Protein AF-A0A8T6RP46-F1 (afdb_monomer)

pLDDT: mean 91.99, std 9.22, range [43.12, 98.0]

Mean predicted aligned error: 6.87 Å

Sequence (170 aa):
MKENDKTFLKKLIKDSALECMMEFNDARVPIYFIANRLNKEENIVRELFQEMILNKEFSGEYDPDGDFIIYKRPLPKCYSCGVPMDEREKKCNNCGLELRLCMLCKKYIREVPAICPKCKSAAHEDHFRDWLRMDMNKETGKGSCPVCGVPLHPSDIMKEDDLYKSYFSF

Nearest PDB structures (foldseek):
  3txn-assembly1_A  TM=8.618E-01  e=1.645E-03  Drosophila melanogaster
  4d18-assembly2_J  TM=7.659E-01  e=4.468E-03  Homo sapiens
  8h38-assembly1_B  TM=7.274E-01  e=6.665E-03  Homo sapiens
  8amz-assembly1_P  TM=7.841E-01  e=4.918E-02  Spinacia oleracea
  3k69-assembly1_A-2  TM=5.845E-01  e=1.527E-01  Lactiplantibacillus plantarum

Solvent-accessible surface area (backbone atoms only — not comparable to full-atom values): 9823 Å² total; per-residue (Å²): 130,56,70,71,59,48,56,54,48,50,50,53,51,53,52,44,48,54,51,51,25,64,74,68,75,35,56,62,40,53,45,60,60,48,12,60,76,67,74,47,58,48,67,62,51,50,55,50,47,54,51,29,37,76,70,64,77,39,62,48,50,76,41,80,91,77,45,26,40,34,54,46,79,77,58,54,38,38,65,88,79,62,50,71,37,64,91,83,58,58,49,41,90,84,81,62,53,70,54,50,54,14,76,80,81,68,43,72,43,56,55,79,36,27,24,41,78,83,79,61,52,39,21,46,52,66,64,50,41,51,48,24,62,73,53,44,37,82,90,77,66,26,6,45,41,94,86,75,60,51,78,36,42,75,82,60,53,37,46,54,73,58,56,57,52,68,76,67,70,124

Secondary structure (DSSP, 8-state):
--HHHHHHHHHHHHHHHHHHHHHHT-SEEEHHHHHHHHT--HHHHHHHHHHHHHTTSS-EEEETTTTEEEE-PPPPBPTTT--B--TT-SB-TTT-PBPPBPTTT-SBP-SPPEE-TTT--EE-HHHHHHHHHHT-BTTTTBEE-TTT--EE-TTSPEEHHHHHHHHH--

Structure (mmCIF, N/CA/C/O backbone):
data_AF-A0A8T6RP46-F1
#
_entry.id   AF-A0A8T6RP46-F1
#
loop_
_atom_site.group_PDB
_atom_site.id
_atom_site.type_symbol
_atom_site.label_atom_id
_atom_site.label_alt_id
_atom_site.label_comp_id
_atom_site.label_asym_id
_atom_site.label_entity_id
_atom_site.label_seq_id
_atom_site.pdbx_PDB_ins_code
_atom_site.Cartn_x
_atom_site.Cartn_y
_atom_site.Cartn_z
_atom_site.occupancy
_atom_site.B_iso_or_equiv
_atom_site.auth_seq_id
_atom_site.auth_comp_id
_atom_site.auth_asym_id
_atom_site.auth_atom_id
_atom_site.pdbx_PDB_model_num
ATOM 1 N N . MET A 1 1 ? -15.328 15.208 27.682 1.00 74.81 1 MET A N 1
ATOM 2 C CA . MET A 1 1 ? -14.072 15.483 26.945 1.00 74.81 1 MET A CA 1
ATOM 3 C C . MET A 1 1 ? -14.335 16.625 25.972 1.00 74.81 1 MET A C 1
ATOM 5 O O . MET A 1 1 ? -15.419 16.632 25.403 1.00 74.81 1 MET A O 1
ATOM 9 N N . LYS A 1 2 ? -13.437 17.613 25.827 1.00 86.12 2 LYS A N 1
ATOM 10 C CA . LYS A 1 2 ? -13.639 18.692 24.839 1.00 86.12 2 LYS A CA 1
ATOM 11 C C . LYS A 1 2 ? -13.470 18.129 23.421 1.00 86.12 2 LYS A C 1
ATOM 13 O O . LYS A 1 2 ? -12.733 17.165 23.237 1.00 86.12 2 LYS A O 1
ATOM 18 N N . GLU A 1 3 ? -14.109 18.739 22.426 1.00 84.00 3 GLU A N 1
ATOM 19 C CA . GLU A 1 3 ? -14.093 18.247 21.035 1.00 84.00 3 GLU A CA 1
ATOM 20 C C . GLU A 1 3 ? -12.671 18.119 20.453 1.00 84.00 3 GLU A C 1
ATOM 22 O O . GLU A 1 3 ? -12.328 17.131 19.798 1.00 84.00 3 GLU A O 1
ATOM 27 N N . ASN A 1 4 ? -11.797 19.076 20.775 1.00 86.31 4 ASN A N 1
ATOM 28 C CA . ASN A 1 4 ? -10.394 19.047 20.354 1.00 86.31 4 ASN A CA 1
ATOM 29 C C . ASN A 1 4 ? -9.624 17.874 20.985 1.00 86.31 4 ASN A C 1
ATOM 31 O O . ASN A 1 4 ? -8.856 17.201 20.297 1.00 86.31 4 ASN A O 1
ATOM 35 N N . ASP A 1 5 ? -9.874 17.584 22.266 1.00 91.88 5 ASP A N 1
ATOM 36 C CA . ASP A 1 5 ? -9.243 16.465 22.976 1.00 91.88 5 ASP A CA 1
ATOM 37 C C . ASP A 1 5 ? -9.711 15.123 22.395 1.00 91.88 5 ASP A C 1
ATOM 39 O O . ASP A 1 5 ? -8.921 14.191 22.242 1.00 91.88 5 ASP A O 1
ATOM 43 N N . LYS A 1 6 ? -10.993 15.044 22.010 1.00 95.19 6 LYS A N 1
ATOM 44 C CA . LYS A 1 6 ? -11.595 13.864 21.380 1.00 95.19 6 LYS A CA 1
ATOM 45 C C . LYS A 1 6 ? -10.965 13.563 20.023 1.00 95.19 6 LYS A C 1
ATOM 47 O O . LYS A 1 6 ? -10.578 12.426 19.767 1.00 95.19 6 LYS A O 1
ATOM 52 N N . THR A 1 7 ? -10.834 14.580 19.175 1.00 95.50 7 THR A N 1
ATOM 53 C CA . THR A 1 7 ? -10.230 14.451 17.839 1.00 95.50 7 THR A CA 1
ATOM 54 C C . THR A 1 7 ? -8.774 13.996 17.933 1.00 95.50 7 THR A C 1
ATOM 56 O O . THR A 1 7 ? -8.350 13.089 17.216 1.00 95.50 7 THR A O 1
ATOM 59 N N . PHE A 1 8 ? -8.012 14.581 18.862 1.00 96.38 8 PHE A N 1
ATOM 60 C CA . PHE A 1 8 ? -6.635 14.173 19.123 1.00 96.38 8 PHE A CA 1
ATOM 61 C C . PHE A 1 8 ? -6.548 12.718 19.608 1.00 96.38 8 PHE A C 1
ATOM 63 O O . PHE A 1 8 ? -5.738 11.944 19.098 1.00 96.38 8 PHE A O 1
ATOM 70 N N . LEU A 1 9 ? -7.418 12.317 20.538 1.00 96.75 9 LEU A N 1
ATOM 71 C CA . LEU A 1 9 ? -7.427 10.957 21.072 1.00 96.75 9 LEU A CA 1
ATOM 72 C C . LEU A 1 9 ? -7.825 9.911 20.020 1.00 96.75 9 LEU A C 1
ATOM 74 O O . LEU A 1 9 ? -7.184 8.867 19.943 1.00 96.75 9 LEU A O 1
ATOM 78 N N . LYS A 1 10 ? -8.814 10.200 19.164 1.00 97.12 10 LYS A N 1
ATOM 79 C CA . LYS A 1 10 ? -9.171 9.344 18.018 1.00 97.12 10 LYS A CA 1
ATOM 80 C C . LYS A 1 10 ? -7.967 9.068 17.118 1.00 97.12 10 LYS A C 1
ATOM 82 O O . LYS A 1 10 ? -7.726 7.923 16.741 1.00 97.12 10 LYS A O 1
ATOM 87 N N . LYS A 1 11 ? -7.177 10.106 16.817 1.00 96.94 11 LYS A N 1
ATOM 88 C CA . LYS A 1 11 ? -5.944 9.962 16.036 1.00 96.94 11 LYS A CA 1
ATOM 89 C C . LYS A 1 11 ? -4.948 9.022 16.727 1.00 96.94 11 LYS A C 1
ATOM 91 O O . LYS A 1 11 ? -4.492 8.079 16.095 1.00 96.94 11 LYS A O 1
ATOM 96 N N . LEU A 1 12 ? -4.674 9.228 18.019 1.00 97.06 12 LEU A N 1
ATOM 97 C CA . LEU A 1 12 ? -3.765 8.363 18.784 1.00 97.06 12 LEU A CA 1
ATOM 98 C C . LEU A 1 12 ? -4.225 6.901 18.818 1.00 97.06 12 LEU A C 1
ATOM 100 O O . LEU A 1 12 ? -3.411 5.995 18.672 1.00 97.06 12 LEU A O 1
ATOM 104 N N . ILE A 1 13 ? -5.526 6.670 18.995 1.00 96.44 13 ILE A N 1
ATOM 105 C CA . ILE A 1 13 ? -6.119 5.330 18.972 1.00 96.44 13 ILE A CA 1
ATOM 106 C C . ILE A 1 13 ? -5.912 4.670 17.608 1.00 96.44 13 ILE A C 1
ATOM 108 O O . ILE A 1 13 ? -5.495 3.516 17.547 1.00 96.44 13 ILE A O 1
ATOM 112 N N . LYS A 1 14 ? -6.178 5.395 16.517 1.00 95.25 14 LYS A N 1
ATOM 113 C CA . LYS A 1 14 ? -5.988 4.893 15.153 1.00 95.25 14 LYS A CA 1
ATOM 114 C C . LYS A 1 14 ? -4.529 4.541 14.869 1.00 95.25 14 LYS A C 1
ATOM 116 O O . LYS A 1 14 ? -4.273 3.459 14.349 1.00 95.25 14 LYS A O 1
ATOM 121 N N . ASP A 1 15 ? -3.602 5.428 15.220 1.00 95.62 15 ASP A N 1
ATOM 122 C CA . ASP A 1 15 ? -2.169 5.220 14.999 1.00 95.62 15 ASP A CA 1
ATOM 123 C C . ASP A 1 15 ? -1.674 4.004 15.812 1.00 95.62 15 ASP A C 1
ATOM 125 O O . ASP A 1 15 ? -1.084 3.084 15.251 1.00 95.62 15 ASP A O 1
ATOM 129 N N . SER A 1 16 ? -2.047 3.922 17.095 1.00 96.12 16 SER A N 1
ATOM 130 C CA . SER A 1 16 ? -1.734 2.791 17.984 1.00 96.12 16 SER A CA 1
ATOM 131 C C . SER A 1 16 ? -2.292 1.454 17.473 1.00 96.12 16 SER A C 1
ATOM 133 O O . SER A 1 16 ? -1.593 0.442 17.473 1.00 96.12 16 SER A O 1
ATOM 135 N N . ALA A 1 17 ? -3.530 1.440 16.968 1.00 94.12 17 ALA A N 1
ATOM 136 C CA . ALA A 1 17 ? -4.128 0.238 16.391 1.00 94.12 17 ALA A CA 1
ATOM 137 C C . ALA A 1 17 ? -3.345 -0.263 15.165 1.00 94.12 17 ALA A C 1
ATOM 139 O O . ALA A 1 17 ? -3.088 -1.461 15.055 1.00 94.12 17 ALA A O 1
ATOM 140 N N . LEU A 1 18 ? -2.939 0.643 14.267 1.00 92.50 18 LEU A N 1
ATOM 141 C CA . LEU A 1 18 ? -2.148 0.296 13.082 1.00 92.50 18 LEU A CA 1
ATOM 142 C C . LEU A 1 18 ? -0.758 -0.234 13.456 1.00 92.50 18 LEU A C 1
ATOM 144 O O . LEU A 1 18 ? -0.300 -1.207 12.859 1.00 92.50 18 LEU A O 1
ATOM 148 N N . GLU A 1 19 ? -0.111 0.357 14.460 1.00 93.62 19 GLU A N 1
ATOM 149 C CA . GLU A 1 19 ? 1.168 -0.135 14.980 1.00 93.62 19 GLU A CA 1
ATOM 150 C C . GLU A 1 19 ? 1.040 -1.550 15.553 1.00 93.62 19 GLU A C 1
ATOM 152 O O . GLU A 1 19 ? 1.819 -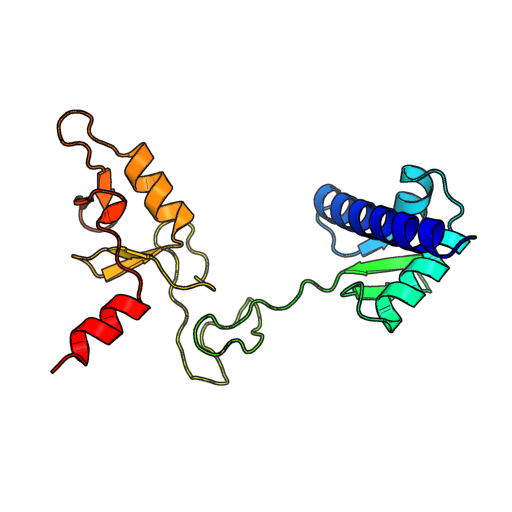2.428 15.186 1.00 93.62 19 GLU A O 1
ATOM 157 N N . CYS A 1 20 ? 0.028 -1.807 16.389 1.00 92.12 20 CYS A N 1
ATOM 158 C CA . CYS A 1 20 ? -0.227 -3.146 16.921 1.00 92.12 20 CYS A CA 1
ATOM 159 C C . CYS A 1 20 ? -0.436 -4.175 15.797 1.00 92.12 20 CYS A C 1
ATOM 161 O O . CYS A 1 20 ? 0.113 -5.271 15.862 1.00 92.12 20 CYS A O 1
ATOM 163 N N . MET A 1 21 ? -1.169 -3.828 14.735 1.00 90.88 21 MET A N 1
ATOM 164 C CA . MET A 1 21 ? -1.368 -4.731 13.587 1.00 90.88 21 MET A CA 1
ATOM 165 C C . MET A 1 21 ? -0.054 -5.080 12.892 1.00 90.88 21 MET A C 1
ATOM 167 O O . MET A 1 21 ? 0.159 -6.226 12.497 1.00 90.88 21 MET A O 1
ATOM 171 N N . MET A 1 22 ? 0.836 -4.096 12.737 1.00 88.69 22 MET A N 1
ATOM 172 C CA . MET A 1 22 ? 2.156 -4.310 12.145 1.00 88.69 22 MET A CA 1
ATOM 173 C C . MET A 1 22 ? 3.048 -5.178 13.038 1.00 88.69 22 MET A C 1
ATOM 175 O O . MET A 1 22 ? 3.743 -6.050 12.524 1.00 88.69 22 MET A O 1
ATOM 179 N N . GLU A 1 23 ? 3.010 -4.967 14.355 1.00 90.69 23 GLU A N 1
ATOM 180 C CA . GLU A 1 23 ? 3.781 -5.743 15.333 1.00 90.69 23 GLU A CA 1
ATOM 181 C C . GLU A 1 23 ? 3.336 -7.208 15.397 1.00 90.69 23 GLU A C 1
ATOM 183 O O . GLU A 1 23 ? 4.176 -8.108 15.406 1.00 90.69 23 GLU A O 1
ATOM 188 N N . PHE A 1 24 ? 2.025 -7.461 15.416 1.00 87.62 24 PHE A N 1
ATOM 189 C CA . PHE A 1 24 ? 1.481 -8.818 15.502 1.00 87.62 24 PHE A CA 1
ATOM 190 C C . PHE A 1 24 ? 1.398 -9.527 14.148 1.00 87.62 24 PHE A C 1
ATOM 192 O O . PHE A 1 24 ? 1.222 -10.744 14.110 1.00 87.62 24 PHE A O 1
ATOM 199 N N . ASN A 1 25 ? 1.527 -8.786 13.040 1.00 87.56 25 ASN A N 1
ATOM 200 C CA . ASN A 1 25 ? 1.234 -9.273 11.691 1.00 87.56 25 ASN A CA 1
ATOM 201 C C . ASN A 1 25 ? -0.166 -9.926 11.608 1.00 87.56 25 ASN A C 1
ATOM 203 O O . ASN A 1 25 ? -0.367 -10.931 10.924 1.00 87.56 25 ASN A O 1
ATOM 207 N N . ASP A 1 26 ? -1.128 -9.338 12.323 1.00 89.00 26 ASP A N 1
ATOM 208 C CA . ASP A 1 26 ? -2.525 -9.763 12.399 1.00 89.00 26 ASP A CA 1
ATOM 209 C C . ASP A 1 26 ? -3.431 -8.543 12.170 1.00 89.00 26 ASP A C 1
ATOM 211 O O . ASP A 1 26 ? -3.144 -7.429 12.611 1.00 89.00 26 ASP A O 1
ATOM 215 N N . ALA A 1 27 ? -4.532 -8.744 11.450 1.00 91.38 27 ALA A N 1
ATOM 216 C CA . ALA A 1 27 ? -5.545 -7.716 11.241 1.00 91.38 27 ALA A CA 1
ATOM 217 C C . ALA A 1 27 ? -6.429 -7.504 12.483 1.00 91.38 27 ALA A C 1
ATOM 219 O O . ALA A 1 27 ? -7.163 -6.515 12.536 1.00 91.38 27 ALA A O 1
ATOM 220 N N . ARG A 1 28 ? -6.387 -8.425 13.454 1.00 95.06 28 ARG A N 1
ATOM 221 C CA . ARG A 1 28 ? -7.149 -8.370 14.704 1.00 95.06 28 ARG A CA 1
ATOM 222 C C . ARG A 1 28 ? -6.265 -7.856 15.837 1.00 95.06 28 ARG A C 1
ATOM 224 O O . ARG A 1 28 ? -5.222 -8.431 16.126 1.00 95.06 28 ARG A O 1
ATOM 231 N N . VAL A 1 29 ? -6.711 -6.806 16.519 1.00 95.56 29 VAL A N 1
ATOM 232 C CA . VAL A 1 29 ? -6.024 -6.240 17.687 1.00 95.56 29 VAL A CA 1
ATOM 233 C C . VAL A 1 29 ? -6.984 -6.194 18.872 1.00 95.56 29 VAL A C 1
ATOM 235 O O . VAL A 1 29 ? -8.027 -5.547 18.763 1.00 95.56 29 VAL A O 1
ATOM 238 N N . PRO A 1 30 ? -6.663 -6.846 20.003 1.00 96.94 30 PRO A N 1
ATOM 239 C CA . PRO A 1 30 ? -7.438 -6.695 21.231 1.00 96.94 30 PRO A CA 1
ATOM 240 C C . PRO A 1 30 ? -7.462 -5.239 21.711 1.00 96.94 30 PRO A C 1
ATOM 242 O O . PRO A 1 30 ? -6.414 -4.587 21.760 1.00 96.94 30 PRO A O 1
ATOM 245 N N . ILE A 1 31 ? -8.626 -4.738 22.134 1.00 97.12 31 ILE A N 1
ATOM 246 C CA . ILE A 1 31 ? -8.764 -3.354 22.623 1.00 97.12 31 ILE A CA 1
ATOM 247 C C . ILE A 1 31 ? -7.826 -3.064 23.800 1.00 97.12 31 ILE A C 1
ATOM 249 O O . ILE A 1 31 ? -7.224 -1.986 23.846 1.00 97.12 31 ILE A O 1
ATOM 253 N N . TYR A 1 32 ? -7.634 -4.030 24.704 1.00 97.19 32 TYR A N 1
ATOM 254 C CA . TYR A 1 32 ? -6.776 -3.857 25.878 1.00 97.19 32 TYR A CA 1
ATOM 255 C C . TYR A 1 32 ? -5.327 -3.482 25.521 1.00 97.19 32 TYR A C 1
ATOM 257 O O . TYR A 1 32 ? -4.690 -2.734 26.262 1.00 97.19 32 TYR A O 1
ATOM 265 N N . PHE A 1 33 ? -4.787 -3.942 24.383 1.00 96.69 33 PHE A N 1
ATOM 266 C CA . PHE A 1 33 ? -3.429 -3.571 23.964 1.00 96.69 33 PHE A CA 1
ATOM 267 C C . PHE A 1 33 ? -3.333 -2.082 23.636 1.00 96.69 33 PHE A C 1
ATOM 269 O O . PHE A 1 33 ? -2.410 -1.403 24.089 1.00 96.69 33 PHE A O 1
ATOM 276 N N . ILE A 1 34 ? -4.312 -1.565 22.891 1.00 96.88 34 ILE A N 1
ATOM 277 C CA . ILE A 1 34 ? -4.374 -0.151 22.511 1.00 96.88 34 ILE A CA 1
ATOM 278 C C . ILE A 1 34 ? -4.611 0.710 23.757 1.00 96.88 34 ILE A C 1
ATOM 280 O O . ILE A 1 34 ? -3.947 1.731 23.939 1.00 96.88 34 ILE A O 1
ATOM 284 N N . ALA A 1 35 ? -5.519 0.277 24.635 1.00 97.69 35 ALA A N 1
ATOM 285 C CA . ALA A 1 35 ? -5.835 0.950 25.892 1.00 97.69 35 ALA A CA 1
ATOM 286 C C . ALA A 1 35 ? -4.608 1.061 26.810 1.00 97.69 35 ALA A C 1
ATOM 288 O O . ALA A 1 35 ? -4.256 2.166 27.231 1.00 97.69 35 ALA A O 1
ATOM 289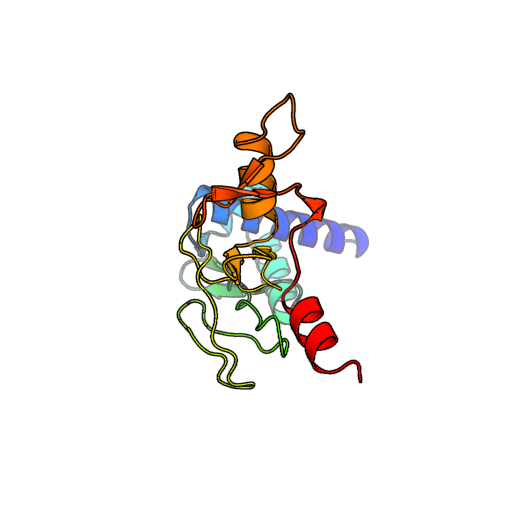 N N . ASN A 1 36 ? -3.891 -0.048 27.025 1.00 97.50 36 ASN A N 1
ATOM 290 C CA . ASN A 1 36 ? -2.662 -0.074 27.820 1.00 97.50 36 ASN A CA 1
ATOM 291 C C . ASN A 1 36 ? -1.567 0.811 27.217 1.00 97.50 36 ASN A C 1
ATOM 293 O O .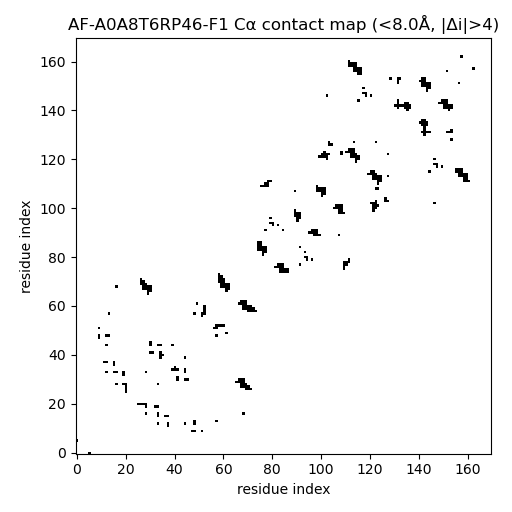 ASN A 1 36 ? -0.950 1.595 27.938 1.00 97.50 36 ASN A O 1
ATOM 297 N N . ARG A 1 37 ? -1.352 0.743 25.896 1.00 96.94 37 ARG A N 1
ATOM 298 C CA . ARG A 1 37 ? -0.341 1.559 25.201 1.00 96.94 37 ARG A CA 1
ATOM 299 C C . ARG A 1 37 ? -0.598 3.059 25.356 1.00 96.94 37 ARG A C 1
ATOM 301 O O . ARG A 1 37 ? 0.344 3.835 25.487 1.00 96.94 37 ARG A O 1
ATOM 308 N N . LEU A 1 38 ? -1.863 3.469 25.364 1.00 97.00 38 LEU A N 1
ATOM 309 C CA . LEU A 1 38 ? -2.259 4.873 25.492 1.00 97.00 38 LEU A CA 1
ATOM 310 C C . LEU A 1 38 ? -2.503 5.317 26.941 1.00 97.00 38 LEU A C 1
ATOM 312 O O . LEU A 1 38 ? -2.811 6.492 27.167 1.00 97.00 38 LEU A O 1
ATOM 316 N N . ASN A 1 39 ? -2.379 4.400 27.908 1.00 97.25 39 ASN A N 1
ATOM 317 C CA . ASN A 1 39 ? -2.777 4.595 29.301 1.00 97.25 39 ASN A CA 1
ATOM 318 C C . ASN A 1 39 ? -4.206 5.170 29.407 1.00 97.25 39 ASN A C 1
ATOM 320 O O . ASN A 1 39 ? -4.435 6.257 29.952 1.00 97.25 39 ASN A O 1
ATOM 324 N N . LYS A 1 40 ? -5.162 4.472 28.784 1.00 97.62 40 LYS A N 1
ATOM 325 C CA . LYS A 1 40 ? -6.592 4.813 28.745 1.00 97.62 40 LYS A CA 1
ATOM 326 C C . LYS A 1 40 ? -7.442 3.629 29.179 1.00 97.62 40 LYS A C 1
ATOM 328 O O . LYS A 1 40 ? -7.018 2.487 29.085 1.00 97.62 40 LYS A O 1
ATOM 333 N N . GLU A 1 41 ? -8.665 3.919 29.610 1.00 97.75 41 GLU A N 1
ATOM 334 C CA . GLU A 1 41 ? -9.663 2.888 29.886 1.00 97.75 41 GLU A CA 1
ATOM 335 C C . GLU A 1 41 ? -10.162 2.249 28.582 1.00 97.75 41 GLU A C 1
ATOM 337 O O . GLU A 1 41 ? -10.437 2.949 27.602 1.00 97.75 41 GLU A O 1
ATOM 342 N N . GLU A 1 42 ? -10.332 0.925 28.587 1.00 97.25 42 GLU A N 1
ATOM 343 C CA . GLU A 1 42 ? -10.789 0.148 27.426 1.00 97.25 42 GLU A CA 1
ATOM 344 C C . GLU A 1 42 ? -12.136 0.635 26.885 1.00 97.25 42 GLU A C 1
ATOM 346 O O . GLU A 1 42 ? -12.299 0.753 25.674 1.00 97.25 42 GLU A O 1
ATOM 351 N N . ASN A 1 43 ? -13.074 1.004 27.766 1.00 97.06 43 ASN A N 1
ATOM 352 C CA . ASN A 1 43 ? -14.387 1.517 27.364 1.00 97.06 43 ASN A CA 1
ATOM 353 C C . ASN A 1 43 ? -14.274 2.805 26.535 1.00 97.06 43 ASN A C 1
ATOM 355 O O . ASN A 1 43 ? -14.944 2.930 25.513 1.00 97.06 43 ASN A O 1
ATOM 359 N N . ILE A 1 44 ? -13.379 3.726 26.914 1.00 96.31 44 ILE A N 1
ATOM 360 C CA . ILE A 1 44 ? -13.155 4.972 26.166 1.00 96.31 44 ILE A CA 1
ATOM 361 C C . ILE A 1 44 ? -12.582 4.658 24.781 1.00 96.31 44 ILE A C 1
ATOM 363 O O . ILE A 1 44 ? -13.007 5.243 23.784 1.00 96.31 44 ILE A O 1
ATOM 367 N N . VAL A 1 45 ? -11.618 3.734 24.708 1.00 97.00 45 VAL A N 1
ATOM 368 C CA . VAL A 1 45 ? -11.037 3.309 23.428 1.00 97.00 45 VAL A CA 1
ATOM 369 C C . VAL A 1 45 ? -12.108 2.669 22.550 1.00 97.00 45 VAL A C 1
ATOM 371 O O . VAL A 1 45 ? -12.242 3.063 21.394 1.00 97.00 45 VAL A O 1
ATOM 374 N N . ARG A 1 46 ? -12.907 1.750 23.104 1.00 96.88 46 ARG A N 1
ATOM 375 C CA . ARG A 1 46 ? -13.996 1.048 22.414 1.00 96.88 46 ARG A CA 1
ATOM 376 C C . ARG A 1 46 ? -15.026 2.013 21.833 1.00 96.88 46 ARG A C 1
ATOM 378 O O . ARG A 1 46 ? -15.302 1.942 20.638 1.00 96.88 46 ARG A O 1
ATOM 385 N N . GLU A 1 47 ? -15.548 2.934 22.641 1.00 96.69 47 GLU A N 1
ATOM 386 C CA . GLU A 1 47 ? -16.554 3.915 22.212 1.00 96.69 47 GLU A CA 1
ATOM 387 C C . GLU A 1 47 ? -16.038 4.797 21.070 1.00 96.69 47 GLU A C 1
ATOM 389 O O . GLU A 1 47 ? -16.695 4.941 20.037 1.00 96.69 47 GLU A O 1
ATOM 394 N N . LEU A 1 48 ? -14.825 5.343 21.215 1.00 97.12 48 LEU A N 1
ATOM 395 C CA . LEU A 1 48 ? -14.225 6.183 20.178 1.00 97.12 48 LEU A CA 1
ATOM 396 C C . LEU A 1 48 ? -13.934 5.394 18.904 1.00 97.12 48 LEU A C 1
ATOM 398 O O . LEU A 1 48 ? -14.059 5.940 17.808 1.00 97.12 48 LEU A O 1
ATOM 402 N N . PHE A 1 49 ? -13.566 4.119 19.025 1.00 95.31 49 PHE A N 1
ATOM 403 C CA . PHE A 1 49 ? -13.317 3.270 17.870 1.00 95.31 49 PHE A CA 1
ATOM 404 C C . PHE A 1 49 ? -14.589 2.958 17.088 1.00 95.31 49 PHE A C 1
ATOM 406 O O . PHE A 1 49 ? -14.614 3.102 15.866 1.00 95.31 49 PHE A O 1
ATOM 413 N N . GLN A 1 50 ? -15.656 2.577 17.789 1.00 95.69 50 GLN A N 1
ATOM 414 C CA . GLN A 1 50 ? -16.966 2.345 17.184 1.00 95.69 50 GLN A CA 1
ATOM 415 C C . GLN A 1 50 ? -17.475 3.608 16.487 1.00 95.69 50 GLN A C 1
ATOM 417 O O . GLN A 1 50 ? -17.943 3.539 15.351 1.00 95.69 50 GLN A O 1
ATOM 422 N N . GLU A 1 51 ? -17.302 4.775 17.110 1.00 96.69 51 GLU A N 1
ATOM 423 C CA . GLU A 1 51 ? -17.619 6.058 16.485 1.00 96.69 51 GLU A CA 1
ATOM 424 C C . GLU A 1 51 ? -16.796 6.303 15.209 1.00 96.69 51 GLU A C 1
ATOM 426 O O . GLU A 1 51 ? -17.356 6.693 14.184 1.00 96.69 51 GLU A O 1
ATOM 431 N N . MET A 1 52 ? -15.484 6.037 15.227 1.00 96.44 52 MET A N 1
ATOM 432 C CA . MET A 1 52 ? -14.636 6.166 14.034 1.00 96.44 52 MET A CA 1
ATOM 433 C C . MET A 1 52 ? -15.068 5.224 12.902 1.00 96.44 52 MET A C 1
ATOM 435 O O . MET A 1 52 ? -15.027 5.621 11.736 1.00 96.44 52 MET A O 1
ATOM 439 N N . ILE A 1 53 ? -15.485 3.993 13.216 1.00 94.50 53 ILE A N 1
ATOM 440 C CA . ILE A 1 53 ? -16.012 3.041 12.226 1.00 94.50 53 ILE A CA 1
ATOM 441 C C . ILE A 1 53 ? -17.315 3.579 11.620 1.00 94.50 53 ILE A C 1
ATOM 443 O O . ILE A 1 53 ? -17.439 3.642 10.395 1.00 94.50 53 ILE A O 1
ATOM 447 N N . LEU A 1 54 ? -18.260 4.023 12.456 1.00 95.62 54 LEU A N 1
ATOM 448 C CA . LEU A 1 54 ? -19.546 4.581 12.017 1.00 95.62 54 LEU A CA 1
ATOM 449 C C . LEU A 1 54 ? -19.363 5.808 11.112 1.00 95.62 54 LEU A C 1
ATOM 451 O O . LEU A 1 54 ? -20.019 5.922 10.075 1.00 95.62 54 LEU A O 1
ATOM 455 N N . ASN A 1 55 ? -18.413 6.681 11.452 1.00 95.88 55 ASN A N 1
ATOM 456 C CA . ASN A 1 55 ? -18.086 7.877 10.675 1.00 95.88 55 ASN A CA 1
ATOM 457 C C . ASN A 1 55 ? -17.187 7.604 9.456 1.00 95.88 55 ASN A C 1
ATOM 459 O O . ASN A 1 55 ? -16.851 8.537 8.726 1.00 95.88 55 ASN A O 1
ATOM 463 N N . LYS A 1 56 ? -16.781 6.348 9.213 1.00 93.06 56 LYS A N 1
ATOM 464 C CA . LYS A 1 56 ? -15.823 5.956 8.159 1.00 93.06 56 LYS A CA 1
ATOM 465 C C . LYS A 1 56 ? -14.442 6.622 8.294 1.00 93.06 56 LYS A C 1
ATOM 467 O O . LYS A 1 56 ? -13.700 6.729 7.320 1.00 93.06 56 LYS A O 1
ATOM 472 N N . GLU A 1 57 ? -14.074 7.039 9.503 1.00 93.88 57 GLU A N 1
ATOM 473 C CA . GLU A 1 57 ? -12.743 7.557 9.857 1.00 93.88 57 GLU A CA 1
ATOM 474 C C . GLU A 1 57 ? -11.718 6.411 10.008 1.00 93.88 57 GLU A C 1
ATOM 476 O O . GLU A 1 57 ? -10.504 6.613 9.846 1.00 93.88 57 GLU A O 1
ATOM 481 N N . PHE A 1 58 ? -12.208 5.193 10.272 1.00 93.12 58 PHE A N 1
ATOM 482 C CA . PHE A 1 58 ? -11.436 3.955 10.349 1.00 93.12 58 PHE A CA 1
ATOM 483 C C . PHE A 1 58 ? -12.028 2.865 9.441 1.00 93.12 58 PHE A C 1
ATOM 485 O O . PHE A 1 58 ? -13.233 2.624 9.444 1.00 93.12 58 PHE A O 1
ATOM 492 N N . SER A 1 59 ? -11.179 2.187 8.661 1.00 91.50 59 SER A N 1
ATOM 493 C CA . SER A 1 59 ? -11.586 1.071 7.796 1.00 91.50 59 SER A CA 1
ATOM 494 C C . SER A 1 59 ? -11.464 -0.247 8.551 1.00 91.50 59 SER A C 1
ATOM 496 O O . SER A 1 59 ? -10.424 -0.898 8.526 1.00 91.50 59 SER A O 1
ATOM 498 N N . GLY A 1 60 ? -12.522 -0.640 9.248 1.00 92.19 60 GLY A N 1
ATOM 499 C CA . GLY A 1 60 ? -12.518 -1.870 10.024 1.00 92.19 60 GLY A CA 1
ATOM 500 C C . GLY A 1 60 ? -13.862 -2.193 10.645 1.00 92.19 60 GLY A C 1
ATOM 501 O O . GLY A 1 60 ? -14.872 -1.568 10.332 1.00 92.19 60 GLY A O 1
ATOM 502 N N . GLU A 1 61 ? -13.842 -3.189 11.515 1.00 95.56 61 GLU A N 1
ATOM 503 C CA . GLU A 1 61 ? -14.983 -3.687 12.268 1.00 95.56 61 GLU A CA 1
ATOM 504 C C . GLU A 1 61 ? -14.593 -3.874 13.730 1.00 95.56 61 GLU A C 1
ATOM 506 O O . GLU A 1 61 ? -13.412 -3.962 14.070 1.00 95.56 61 GLU A O 1
ATOM 511 N N . TYR A 1 62 ? -15.602 -3.926 14.588 1.00 95.06 62 TYR A N 1
ATOM 512 C CA . TYR A 1 62 ? -15.445 -4.280 15.987 1.00 95.06 62 TYR A CA 1
ATOM 513 C C . TYR A 1 62 ? -16.118 -5.631 16.226 1.00 95.06 62 TYR A C 1
ATOM 515 O O . TYR A 1 62 ? -17.271 -5.822 15.841 1.00 95.06 62 TYR A O 1
ATOM 523 N N . ASP A 1 63 ? -15.379 -6.549 16.836 1.00 96.44 63 ASP A N 1
ATOM 524 C CA . ASP A 1 63 ? -15.833 -7.874 17.243 1.00 96.44 63 ASP A CA 1
ATOM 525 C C . ASP A 1 63 ? -16.124 -7.851 18.754 1.00 96.44 63 ASP A C 1
ATOM 527 O O . ASP A 1 63 ? -15.177 -7.832 19.548 1.00 96.44 63 ASP A O 1
ATOM 531 N N . PRO A 1 64 ? -17.407 -7.808 19.160 1.00 93.56 64 PRO A N 1
ATOM 532 C CA . PRO A 1 64 ? -17.790 -7.665 20.560 1.00 93.56 64 PRO A CA 1
ATOM 533 C C . PRO A 1 64 ? -17.518 -8.918 21.395 1.00 93.56 64 PRO A C 1
ATOM 535 O O . PRO A 1 64 ? -17.305 -8.793 22.598 1.00 93.56 64 PRO A O 1
ATOM 538 N N . ASP A 1 65 ? -17.510 -10.106 20.786 1.00 94.19 65 ASP A N 1
ATOM 539 C CA . ASP A 1 65 ? -17.378 -11.366 21.524 1.00 94.19 65 ASP A CA 1
ATOM 540 C C . ASP A 1 65 ? -15.941 -11.577 22.010 1.00 94.19 65 ASP A C 1
ATOM 542 O O . ASP A 1 65 ? -15.709 -12.098 23.101 1.00 94.19 65 ASP A O 1
ATOM 546 N N . GLY A 1 66 ? -14.965 -11.159 21.201 1.00 92.94 66 GLY A N 1
ATOM 547 C CA . GLY A 1 66 ? -13.545 -11.235 21.544 1.00 92.94 66 GLY A CA 1
ATOM 548 C C . GLY A 1 66 ? -12.909 -9.906 21.960 1.00 92.94 66 GLY A C 1
ATOM 549 O O . GLY A 1 66 ? -11.717 -9.881 22.255 1.00 92.94 66 GLY A O 1
ATOM 550 N N . ASP A 1 67 ? -13.672 -8.812 21.952 1.00 95.88 67 ASP A N 1
ATOM 551 C CA . ASP A 1 67 ? -13.198 -7.438 22.168 1.00 95.88 67 ASP A CA 1
ATOM 552 C C . ASP A 1 67 ? -12.014 -7.053 21.255 1.00 95.88 67 ASP A C 1
ATOM 554 O O . ASP A 1 67 ? -11.006 -6.474 21.680 1.00 95.88 67 ASP A O 1
ATOM 558 N N . PHE A 1 68 ? -12.140 -7.394 19.966 1.00 96.25 68 PHE A N 1
ATOM 559 C CA . PHE A 1 68 ? -11.140 -7.095 18.940 1.00 96.25 68 PHE A CA 1
ATOM 560 C C . PHE A 1 68 ? -11.575 -5.955 18.030 1.00 96.25 68 PHE A C 1
ATOM 562 O O . PHE A 1 68 ? -12.723 -5.844 17.602 1.00 96.25 68 PHE A O 1
ATOM 569 N N . ILE A 1 69 ? -10.590 -5.176 17.616 1.00 94.00 69 ILE A N 1
ATOM 570 C CA . ILE A 1 69 ? -10.660 -4.341 16.428 1.00 94.00 69 ILE A CA 1
ATOM 571 C C . ILE A 1 69 ? -10.133 -5.155 15.252 1.00 94.00 69 ILE A C 1
ATOM 573 O O . ILE A 1 69 ? -9.024 -5.682 15.309 1.00 94.00 69 ILE A O 1
ATOM 577 N N . ILE A 1 70 ? -10.904 -5.226 14.173 1.00 94.56 70 ILE A N 1
ATOM 578 C CA . ILE A 1 70 ? -10.526 -5.903 12.935 1.00 94.56 70 ILE A CA 1
ATOM 579 C C . ILE A 1 70 ? -10.288 -4.846 11.865 1.00 94.56 70 ILE A C 1
ATOM 581 O O . ILE A 1 70 ? -11.222 -4.190 11.406 1.00 94.56 70 ILE A O 1
ATOM 585 N N . TYR A 1 71 ? -9.047 -4.673 11.429 1.00 91.75 71 TYR A N 1
ATOM 586 C CA . TYR A 1 71 ? -8.747 -3.775 10.322 1.00 91.75 71 TYR A CA 1
ATOM 587 C C . TYR A 1 71 ? -9.073 -4.414 8.9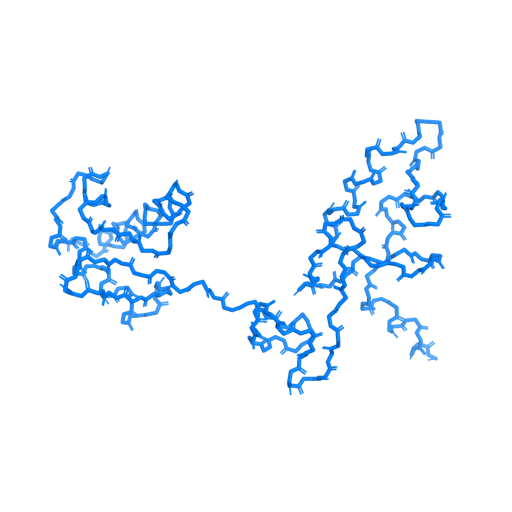82 1.00 91.75 71 TYR A C 1
ATOM 589 O O . TYR A 1 71 ? -8.583 -5.487 8.628 1.00 91.75 71 TYR A O 1
ATOM 597 N N . LYS A 1 72 ? -9.868 -3.698 8.193 1.00 89.00 72 LYS A N 1
ATOM 598 C CA . LYS A 1 72 ? -10.117 -4.025 6.798 1.00 89.00 72 LYS A CA 1
ATOM 599 C C . LYS A 1 72 ? -9.191 -3.170 5.961 1.00 89.00 72 LYS A C 1
ATOM 601 O O . LYS A 1 72 ? -9.489 -2.004 5.690 1.00 89.00 72 LYS A O 1
ATOM 606 N N . ARG A 1 73 ? -8.065 -3.760 5.547 1.00 81.88 73 ARG A N 1
ATOM 607 C CA . ARG A 1 73 ? -7.165 -3.116 4.590 1.00 81.88 73 ARG A CA 1
ATOM 608 C C . ARG A 1 73 ? -7.999 -2.664 3.385 1.00 81.88 73 ARG A C 1
ATOM 610 O O . ARG A 1 73 ? -8.720 -3.490 2.819 1.00 81.88 73 ARG A O 1
ATOM 617 N N . PRO A 1 74 ? -7.938 -1.379 2.996 1.00 81.62 74 PRO A N 1
ATOM 618 C CA . PRO A 1 74 ? -8.635 -0.925 1.810 1.00 81.62 74 PRO A CA 1
ATOM 619 C C . PRO A 1 74 ? -8.128 -1.729 0.618 1.00 81.62 74 PRO A C 1
ATOM 621 O O . PRO A 1 74 ? -6.921 -1.888 0.431 1.00 81.62 74 PRO A O 1
ATOM 624 N N . LEU A 1 75 ? -9.065 -2.243 -0.174 1.00 85.00 75 LEU A N 1
ATOM 625 C CA . LEU A 1 75 ? -8.733 -2.971 -1.388 1.00 85.00 75 LEU A CA 1
ATOM 626 C C . LEU A 1 75 ? -7.864 -2.087 -2.298 1.00 85.00 75 LEU A C 1
ATOM 628 O O . LEU A 1 75 ? -8.179 -0.899 -2.470 1.00 85.00 75 LEU A O 1
ATOM 632 N N . PRO A 1 76 ? -6.782 -2.629 -2.885 1.00 86.88 76 PRO A N 1
ATOM 633 C CA . PRO A 1 76 ? -5.990 -1.885 -3.850 1.00 86.88 76 PRO A CA 1
ATOM 634 C C . PRO A 1 76 ? -6.879 -1.443 -5.011 1.00 86.88 76 PRO A C 1
ATOM 636 O O . PRO A 1 76 ? -7.779 -2.161 -5.438 1.00 86.88 76 PRO A O 1
ATOM 639 N N . LYS A 1 77 ? -6.635 -0.249 -5.540 1.00 90.69 77 LYS A N 1
ATOM 640 C CA . LYS A 1 77 ? -7.406 0.281 -6.666 1.00 90.69 77 LYS A CA 1
ATOM 641 C C . LYS A 1 77 ? -6.744 -0.099 -7.984 1.00 90.69 77 LYS A C 1
ATOM 643 O O . LYS A 1 77 ? -5.526 -0.220 -8.065 1.00 90.69 77 LYS A O 1
ATOM 648 N N . CYS A 1 78 ? -7.544 -0.253 -9.031 1.00 90.44 78 CYS A N 1
ATOM 649 C CA . CYS A 1 78 ? -7.040 -0.285 -10.396 1.00 90.44 78 CYS A CA 1
ATOM 650 C C . CYS A 1 78 ? -6.362 1.055 -10.717 1.00 90.44 78 CYS A C 1
ATOM 652 O O . CYS A 1 78 ? -7.021 2.090 -10.629 1.00 90.44 78 CYS A O 1
ATOM 654 N N . TYR A 1 79 ? -5.096 1.060 -11.143 1.00 90.75 79 TYR A N 1
ATOM 655 C CA . TYR A 1 79 ? -4.412 2.309 -11.509 1.00 90.75 79 TYR A CA 1
ATOM 656 C C . TYR A 1 79 ? -5.002 2.992 -12.748 1.00 90.75 79 TYR A C 1
ATOM 658 O O . TYR A 1 79 ? -4.829 4.192 -12.915 1.00 90.75 79 TYR A O 1
ATOM 666 N N . SER A 1 80 ? -5.716 2.246 -13.596 1.00 91.31 80 SER A N 1
ATOM 667 C CA . SER A 1 80 ? -6.351 2.792 -14.797 1.00 91.31 80 SER A CA 1
ATOM 668 C C . SER A 1 80 ? -7.724 3.415 -14.516 1.00 91.31 80 SER A C 1
ATOM 670 O O . SER A 1 80 ? -7.976 4.535 -14.944 1.00 91.31 80 SER A O 1
ATOM 672 N N . CYS A 1 81 ? -8.621 2.724 -13.796 1.00 92.81 81 CYS A N 1
ATOM 673 C CA . CYS A 1 81 ? -10.003 3.198 -13.590 1.00 92.81 81 CYS A CA 1
ATOM 674 C C . CYS A 1 81 ? -10.362 3.565 -12.141 1.00 92.81 81 CYS A C 1
ATOM 676 O O . CYS A 1 81 ? -11.475 4.013 -11.881 1.00 92.81 81 CYS A O 1
ATOM 678 N N . GLY A 1 82 ? -9.463 3.349 -11.178 1.00 91.06 82 GLY A N 1
ATOM 679 C CA . GLY A 1 82 ? -9.667 3.691 -9.767 1.00 91.06 82 GLY A CA 1
ATOM 680 C C . GLY A 1 82 ? -10.600 2.761 -8.981 1.00 91.06 82 GLY A C 1
ATOM 681 O O . GLY A 1 82 ? -10.732 2.935 -7.767 1.00 91.06 82 GLY A O 1
ATOM 682 N N . VAL A 1 83 ? -11.229 1.772 -9.626 1.00 93.38 83 VAL A N 1
ATOM 683 C CA . VAL A 1 83 ? -12.141 0.824 -8.963 1.00 93.38 83 VAL A CA 1
ATOM 684 C C . VAL A 1 83 ? -11.357 -0.090 -8.009 1.00 93.38 83 VAL A C 1
ATOM 686 O O . VAL A 1 83 ? -10.292 -0.578 -8.399 1.00 93.38 83 VAL A O 1
ATOM 689 N N . PRO A 1 84 ? -11.838 -0.321 -6.771 1.00 92.31 84 PRO A N 1
ATOM 690 C CA . PRO A 1 84 ? -11.234 -1.282 -5.853 1.00 92.31 84 PRO A CA 1
ATOM 691 C C . PRO A 1 84 ? -11.199 -2.694 -6.447 1.00 92.31 84 PRO A C 1
ATOM 693 O O . PRO A 1 84 ? -12.147 -3.122 -7.098 1.00 92.31 84 PRO A O 1
ATOM 696 N N . MET A 1 85 ? -10.111 -3.411 -6.209 1.00 92.12 85 MET A N 1
ATOM 697 C CA . MET A 1 85 ? -9.850 -4.745 -6.736 1.00 92.12 85 MET A CA 1
ATOM 698 C C . MET A 1 85 ? -9.366 -5.666 -5.626 1.00 92.12 85 MET A C 1
ATOM 700 O O . MET A 1 85 ? -8.658 -5.235 -4.716 1.00 92.12 85 MET A O 1
ATOM 704 N N . ASP A 1 86 ? -9.678 -6.951 -5.738 1.00 89.50 86 ASP A N 1
ATOM 705 C CA . ASP A 1 86 ? -9.112 -7.954 -4.842 1.00 89.50 86 ASP A CA 1
ATOM 706 C C . ASP A 1 86 ? -7.596 -8.099 -5.095 1.00 89.50 86 ASP A C 1
ATOM 708 O O . ASP A 1 86 ? -7.110 -7.979 -6.229 1.00 89.50 86 ASP A O 1
ATOM 712 N N . GLU A 1 87 ? -6.815 -8.356 -4.040 1.00 86.38 87 GLU A N 1
ATOM 713 C CA . GLU A 1 87 ? -5.359 -8.531 -4.140 1.00 86.38 87 GLU A CA 1
ATOM 714 C C . GLU A 1 87 ? -4.967 -9.715 -5.052 1.00 86.38 87 GLU A C 1
ATOM 716 O O . GLU A 1 87 ? -3.887 -9.697 -5.652 1.00 86.38 87 GLU A O 1
ATOM 721 N N . ARG A 1 88 ? -5.852 -10.708 -5.220 1.00 87.94 88 ARG A N 1
ATOM 722 C CA . ARG A 1 88 ? -5.656 -11.909 -6.053 1.00 87.94 88 ARG A CA 1
ATOM 723 C C . ARG A 1 88 ? -6.087 -11.721 -7.506 1.00 87.94 88 ARG A C 1
ATOM 725 O O . ARG A 1 88 ? -5.724 -12.539 -8.356 1.00 87.94 88 ARG A O 1
ATOM 732 N N . GLU A 1 89 ? -6.856 -10.677 -7.809 1.00 90.88 89 GLU A N 1
ATOM 733 C CA . GLU A 1 89 ? -7.290 -10.393 -9.176 1.00 90.88 89 GLU A CA 1
ATOM 734 C C . GLU A 1 89 ? -6.103 -10.022 -10.062 1.00 90.88 89 GLU A C 1
ATOM 736 O O . GLU A 1 89 ? -5.300 -9.154 -9.727 1.00 90.88 89 GLU A O 1
ATOM 741 N N . LYS A 1 90 ? -6.021 -10.665 -11.230 1.00 94.19 90 LYS A N 1
ATOM 742 C CA . LYS A 1 90 ? -4.992 -10.406 -12.253 1.00 94.19 90 LYS A CA 1
ATOM 743 C C . LYS A 1 90 ? -5.465 -9.433 -13.327 1.00 94.19 90 LYS A C 1
ATOM 745 O O . LYS A 1 90 ? -4.678 -9.003 -14.160 1.00 94.19 90 LYS A O 1
ATOM 750 N N . LYS A 1 91 ? -6.761 -9.133 -13.337 1.00 95.25 91 LYS A N 1
ATOM 751 C CA . LYS A 1 91 ? -7.438 -8.323 -14.341 1.00 95.25 91 LYS A CA 1
ATOM 752 C C . LYS A 1 91 ? -8.531 -7.518 -13.661 1.00 95.25 91 LYS A C 1
ATOM 754 O O . LYS A 1 91 ? -9.220 -8.041 -12.791 1.00 95.25 91 LYS A O 1
ATOM 759 N N . CYS A 1 92 ? -8.679 -6.256 -14.037 1.00 93.19 92 CYS A N 1
ATOM 760 C CA . CYS A 1 92 ? -9.761 -5.424 -13.537 1.00 93.19 92 CYS A CA 1
ATOM 761 C C . CYS A 1 92 ? -11.087 -5.858 -14.165 1.00 93.19 92 CYS A C 1
ATOM 763 O O . CYS A 1 92 ? -11.236 -5.795 -15.384 1.00 93.19 92 CYS A O 1
ATOM 765 N N . ASN A 1 93 ? -12.071 -6.228 -13.342 1.00 94.94 93 ASN A N 1
ATOM 766 C CA . ASN A 1 93 ? -13.408 -6.592 -13.828 1.00 94.94 93 ASN A CA 1
ATOM 767 C C . ASN A 1 93 ? -14.182 -5.400 -14.413 1.00 94.94 93 ASN A C 1
ATOM 769 O O . ASN A 1 93 ? -15.158 -5.605 -15.125 1.00 94.94 93 ASN A O 1
ATOM 773 N N . ASN A 1 94 ? -13.756 -4.165 -14.120 1.00 95.25 94 ASN A N 1
ATOM 774 C CA . ASN A 1 94 ? -14.404 -2.954 -14.618 1.00 95.25 94 ASN A CA 1
ATOM 775 C C . ASN A 1 94 ? -13.840 -2.496 -15.972 1.00 95.25 94 ASN A C 1
ATOM 777 O O . ASN A 1 94 ? -14.581 -2.398 -16.942 1.00 95.25 94 ASN A O 1
ATOM 781 N N . CYS A 1 95 ? -12.533 -2.216 -16.063 1.00 94.81 95 CYS A N 1
ATOM 782 C CA . CYS A 1 95 ? -11.928 -1.710 -17.305 1.00 94.81 95 CYS A CA 1
ATOM 783 C C . CYS A 1 95 ? -11.232 -2.782 -18.155 1.00 94.81 95 CYS A C 1
ATOM 785 O O . CYS A 1 95 ? -10.751 -2.480 -19.242 1.00 94.81 95 CYS A O 1
ATOM 787 N N . GLY A 1 96 ? -11.128 -4.021 -17.669 1.00 94.69 96 GLY A N 1
ATOM 788 C CA . GLY A 1 96 ? -10.460 -5.109 -18.383 1.00 94.69 96 GLY A CA 1
ATOM 789 C C . GLY A 1 96 ? -8.929 -5.036 -18.396 1.00 94.69 96 GLY A C 1
ATOM 790 O O . GLY A 1 96 ? -8.308 -5.890 -19.022 1.00 94.69 96 GLY A O 1
ATOM 791 N N . LEU A 1 97 ? -8.306 -4.069 -17.715 1.00 93.12 97 LEU A N 1
ATOM 792 C CA . LEU A 1 97 ? -6.846 -3.960 -17.637 1.00 93.12 97 LEU A CA 1
ATOM 793 C C . LEU A 1 97 ? -6.236 -5.195 -16.962 1.00 93.12 97 LEU A C 1
ATOM 795 O O . LEU A 1 97 ? -6.615 -5.535 -15.840 1.00 93.12 97 LEU A O 1
ATOM 799 N N . GLU A 1 98 ? -5.264 -5.829 -17.615 1.00 95.00 98 GLU A N 1
ATOM 800 C CA . GLU A 1 98 ? -4.480 -6.928 -17.047 1.00 95.00 98 GLU A CA 1
ATOM 801 C C . GLU A 1 98 ? -3.281 -6.390 -16.264 1.00 95.00 98 GLU A C 1
ATOM 803 O O . GLU A 1 98 ? -2.468 -5.622 -16.777 1.00 95.00 98 GLU A O 1
ATOM 808 N N . LEU A 1 99 ? -3.169 -6.798 -15.002 1.00 92.56 99 LEU A N 1
ATOM 809 C CA . LEU A 1 99 ? -2.103 -6.356 -14.117 1.00 92.56 99 LEU A CA 1
ATOM 810 C C . LEU A 1 99 ? -0.804 -7.077 -14.448 1.00 92.56 99 LEU A C 1
ATOM 812 O O . LEU A 1 99 ? -0.733 -8.307 -14.526 1.00 92.56 99 LEU A O 1
ATOM 816 N N . ARG A 1 100 ? 0.260 -6.292 -14.574 1.00 94.19 100 ARG A N 1
ATOM 817 C CA . ARG A 1 100 ? 1.597 -6.800 -14.867 1.00 94.19 100 ARG A CA 1
ATOM 818 C C . ARG A 1 100 ? 2.314 -7.162 -13.572 1.00 94.19 100 ARG A C 1
ATOM 820 O O . ARG A 1 100 ? 2.111 -6.534 -12.535 1.00 94.19 100 ARG A O 1
ATOM 827 N N . LEU A 1 101 ? 3.169 -8.178 -13.631 1.00 95.12 101 LEU A N 1
ATOM 828 C CA . LEU A 1 101 ? 4.067 -8.503 -12.527 1.00 95.12 101 LEU A CA 1
ATOM 829 C C . LEU A 1 101 ? 5.306 -7.616 -12.589 1.00 95.12 101 LEU A C 1
ATOM 831 O O . LEU A 1 101 ? 5.919 -7.460 -13.646 1.00 95.12 101 LEU A O 1
ATOM 835 N N . CYS A 1 102 ? 5.708 -7.095 -11.437 1.00 97.06 102 CYS A N 1
ATOM 836 C CA . CYS A 1 102 ? 6.976 -6.412 -11.280 1.00 97.06 102 CYS A CA 1
ATOM 837 C C . CYS A 1 102 ? 8.125 -7.3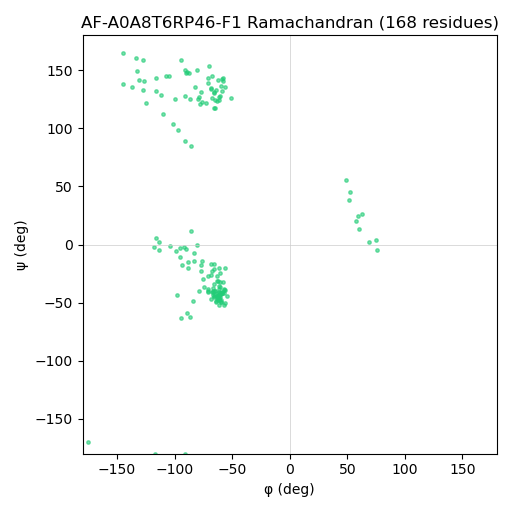90 -11.551 1.00 97.06 102 CYS A C 1
ATOM 839 O O . CYS A 1 102 ? 8.243 -8.428 -10.893 1.00 97.06 102 CYS A O 1
ATOM 841 N N . MET A 1 103 ? 9.003 -7.052 -12.501 1.00 97.44 103 MET A N 1
ATOM 842 C CA . MET A 1 103 ? 10.137 -7.901 -12.885 1.00 97.44 103 MET A CA 1
ATOM 843 C C . MET A 1 103 ? 11.122 -8.162 -11.734 1.00 97.44 103 MET A C 1
ATOM 845 O O . MET A 1 103 ? 11.837 -9.162 -11.793 1.00 97.44 103 MET A O 1
ATOM 849 N N . LEU A 1 104 ? 11.113 -7.330 -10.685 1.00 97.44 104 LEU A N 1
ATOM 850 C CA . LEU A 1 104 ? 11.992 -7.433 -9.516 1.00 97.44 104 LEU A CA 1
ATOM 851 C C . LEU A 1 104 ? 11.339 -8.203 -8.356 1.00 97.44 104 LEU A C 1
ATOM 853 O O . LEU A 1 104 ? 11.800 -9.284 -8.010 1.00 97.44 104 LEU A O 1
ATOM 857 N N . CYS A 1 105 ? 10.235 -7.705 -7.786 1.00 96.81 105 CYS A N 1
ATOM 858 C CA . CYS A 1 105 ? 9.630 -8.311 -6.588 1.00 96.81 105 CYS A CA 1
ATOM 859 C C . CYS A 1 105 ? 8.582 -9.399 -6.874 1.00 96.81 105 CYS A C 1
ATOM 861 O O . CYS A 1 105 ? 8.047 -9.985 -5.935 1.00 96.81 105 CYS A O 1
ATOM 863 N N . LYS A 1 106 ? 8.249 -9.642 -8.151 1.00 95.56 106 LYS A N 1
ATOM 864 C CA . LYS A 1 106 ? 7.260 -10.639 -8.604 1.00 95.56 106 LYS A 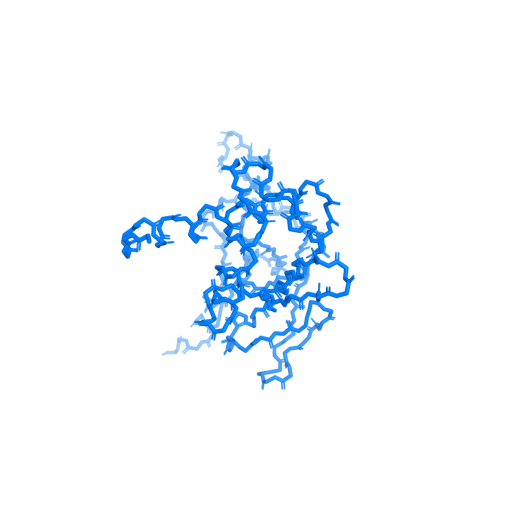CA 1
ATOM 865 C C . LYS A 1 106 ? 5.847 -10.461 -8.021 1.00 95.56 106 LYS A C 1
ATOM 867 O O . LYS A 1 106 ? 5.052 -11.394 -8.059 1.00 95.56 106 LYS A O 1
AT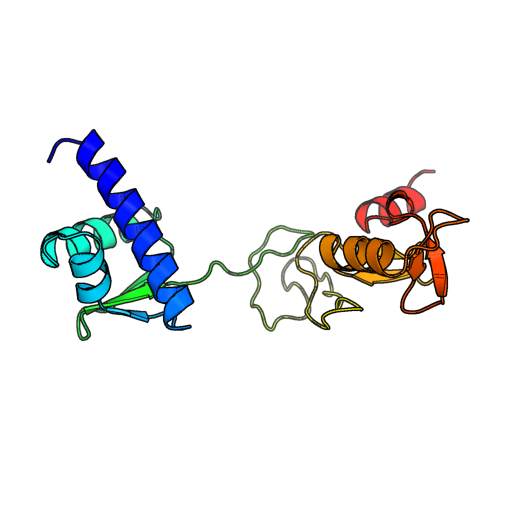OM 872 N N . LYS A 1 107 ? 5.516 -9.266 -7.519 1.00 92.56 107 LYS A N 1
ATOM 873 C CA . LYS A 1 107 ? 4.154 -8.867 -7.121 1.00 92.56 107 LYS A CA 1
ATOM 874 C C . LYS A 1 107 ? 3.454 -8.127 -8.264 1.00 92.56 107 LYS A C 1
ATOM 876 O O . LYS A 1 107 ? 4.122 -7.612 -9.160 1.00 92.56 107 LYS A O 1
ATOM 881 N N . TYR A 1 108 ? 2.123 -8.092 -8.241 1.00 93.19 108 TYR A N 1
ATOM 882 C CA . TYR A 1 108 ? 1.333 -7.312 -9.199 1.00 93.19 108 TYR A CA 1
ATOM 883 C C . TYR A 1 108 ? 1.524 -5.814 -8.980 1.00 93.19 108 TYR A C 1
ATOM 885 O O . TYR A 1 108 ? 1.416 -5.347 -7.848 1.00 93.19 108 TYR A O 1
ATOM 893 N N . ILE A 1 109 ? 1.747 -5.092 -10.075 1.00 93.62 109 ILE A N 1
ATOM 894 C CA . ILE A 1 109 ? 1.855 -3.635 -10.103 1.00 93.62 109 ILE A CA 1
ATOM 895 C C . ILE A 1 109 ? 0.441 -3.047 -10.031 1.00 93.62 109 ILE A C 1
ATOM 897 O O . ILE A 1 109 ? -0.409 -3.381 -10.861 1.00 93.62 109 ILE A O 1
ATOM 901 N N . ARG A 1 110 ? 0.166 -2.225 -9.011 1.00 89.88 110 ARG A N 1
ATOM 902 C CA . ARG A 1 110 ? -1.167 -1.640 -8.739 1.00 89.88 110 ARG A CA 1
ATOM 903 C C . ARG A 1 110 ? -1.192 -0.121 -8.930 1.00 89.88 110 ARG A C 1
ATOM 905 O O . ARG A 1 110 ? -2.228 0.504 -8.738 1.00 89.88 110 ARG A O 1
ATOM 912 N N . GLU A 1 111 ? -0.068 0.440 -9.336 1.00 91.81 111 GLU A N 1
ATOM 913 C CA . GLU A 1 111 ? 0.182 1.820 -9.722 1.00 91.81 111 GLU A CA 1
ATOM 914 C C . GLU A 1 111 ? 0.596 1.894 -11.201 1.00 91.81 111 GLU A C 1
ATOM 916 O O . GLU A 1 111 ? 0.671 0.873 -11.879 1.00 91.81 111 GLU A O 1
ATOM 921 N N . VAL A 1 112 ? 0.867 3.094 -11.722 1.00 93.12 112 VAL A N 1
ATOM 922 C CA . VAL A 1 112 ? 1.358 3.240 -13.101 1.00 93.12 112 VAL A CA 1
ATOM 923 C C . VAL A 1 112 ? 2.748 2.594 -13.210 1.00 93.12 112 VAL A C 1
ATOM 925 O O . VAL A 1 112 ? 3.678 3.063 -12.546 1.00 93.12 112 VAL A O 1
ATOM 928 N N . PRO A 1 113 ? 2.930 1.540 -14.028 1.00 95.25 113 PRO A N 1
ATOM 929 C CA . PRO A 1 113 ? 4.187 0.814 -14.061 1.00 95.25 113 PRO A CA 1
ATOM 930 C C . PRO A 1 113 ? 5.303 1.633 -14.709 1.00 95.25 113 PRO A C 1
ATOM 932 O O . PRO A 1 113 ? 5.114 2.319 -15.719 1.00 95.25 113 PRO A O 1
ATOM 935 N N . ALA A 1 114 ? 6.501 1.473 -14.156 1.00 96.56 114 ALA A N 1
ATOM 936 C CA . ALA A 1 114 ? 7.747 1.893 -14.768 1.00 96.56 114 ALA A CA 1
ATOM 937 C C . ALA A 1 114 ? 8.184 0.856 -15.809 1.00 96.56 114 ALA A C 1
ATOM 939 O O . ALA A 1 114 ? 8.320 -0.333 -15.507 1.00 96.56 114 ALA A O 1
ATOM 940 N N . ILE A 1 115 ? 8.421 1.307 -17.039 1.00 96.94 115 ILE A N 1
ATOM 941 C CA . ILE A 1 115 ? 8.682 0.455 -18.197 1.00 96.94 115 ILE A CA 1
ATOM 942 C C . ILE A 1 115 ? 10.089 0.695 -18.741 1.00 96.94 115 ILE A C 1
ATOM 944 O O . ILE A 1 115 ? 10.504 1.828 -18.991 1.00 96.94 115 ILE A O 1
ATOM 948 N N . CYS A 1 116 ? 10.820 -0.393 -18.994 1.00 96.50 116 CYS A N 1
ATOM 949 C CA . CYS A 1 116 ? 12.070 -0.324 -19.745 1.00 96.50 116 CYS A CA 1
ATOM 950 C C . CYS A 1 116 ? 11.780 0.130 -21.189 1.00 96.50 116 CYS A C 1
ATOM 952 O O . CYS A 1 116 ? 11.036 -0.563 -21.893 1.00 96.50 116 CYS A O 1
ATOM 954 N N . PRO A 1 117 ? 12.406 1.208 -21.696 1.00 95.62 117 PRO A N 1
ATOM 955 C CA . PRO A 1 117 ? 12.124 1.706 -23.042 1.00 95.62 117 PRO A CA 1
ATOM 956 C C . PRO A 1 117 ? 12.488 0.696 -24.140 1.00 95.62 117 PRO A C 1
ATOM 958 O O . PRO A 1 117 ? 11.849 0.695 -25.194 1.00 95.62 117 PRO A O 1
ATOM 961 N N . LYS A 1 118 ? 13.459 -0.197 -23.887 1.00 95.44 118 LYS A N 1
ATOM 962 C CA . LYS A 1 118 ? 13.949 -1.191 -24.853 1.00 95.44 118 LYS A CA 1
ATOM 963 C C . LYS A 1 118 ? 13.136 -2.485 -24.862 1.00 95.44 118 LYS A C 1
ATOM 965 O O . LYS A 1 118 ? 12.570 -2.829 -25.891 1.00 95.44 118 LYS A O 1
ATOM 970 N N . CYS A 1 119 ? 13.097 -3.213 -23.744 1.00 96.31 119 CYS A N 1
ATOM 971 C CA . CYS A 1 119 ? 12.464 -4.539 -23.680 1.00 96.31 119 CYS A CA 1
ATOM 972 C C . CYS A 1 119 ? 11.012 -4.516 -23.189 1.00 96.31 119 CYS A C 1
ATOM 974 O O . CYS A 1 119 ? 10.379 -5.563 -23.114 1.00 96.31 119 CYS A O 1
ATOM 976 N N . LYS A 1 120 ? 10.496 -3.340 -22.811 1.00 95.19 120 LYS A N 1
ATOM 977 C CA . LYS A 1 120 ? 9.130 -3.132 -22.310 1.00 95.19 120 LYS A CA 1
ATOM 978 C C . LYS A 1 120 ? 8.774 -3.911 -21.038 1.00 95.19 120 LYS A C 1
ATOM 980 O O . LYS A 1 120 ? 7.601 -3.962 -20.671 1.00 95.19 120 LYS A O 1
ATOM 985 N N . SER A 1 121 ? 9.758 -4.477 -20.337 1.00 96.38 121 SER A N 1
ATOM 986 C CA . SER A 1 121 ? 9.552 -5.088 -19.018 1.00 96.38 121 SER A CA 1
ATOM 987 C C . SER A 1 121 ? 9.083 -4.046 -18.004 1.00 96.38 121 SER A C 1
ATOM 989 O O . SER A 1 121 ? 9.555 -2.907 -18.037 1.00 96.38 121 SER A O 1
ATOM 991 N N . ALA A 1 122 ? 8.156 -4.447 -17.130 1.00 97.06 122 ALA A N 1
ATOM 992 C CA . ALA A 1 122 ? 7.503 -3.580 -16.155 1.00 97.06 122 ALA A CA 1
ATOM 993 C C . ALA A 1 122 ? 7.989 -3.845 -14.728 1.00 97.06 122 ALA A C 1
ATOM 995 O O . ALA A 1 122 ? 8.253 -4.987 -14.347 1.00 97.06 122 ALA A O 1
ATOM 996 N N . ALA A 1 123 ? 8.065 -2.791 -13.927 1.00 97.69 123 ALA A N 1
ATOM 997 C CA . ALA A 1 123 ? 8.339 -2.838 -12.497 1.00 97.69 123 ALA A CA 1
ATOM 998 C C . ALA A 1 123 ? 7.552 -1.746 -11.765 1.00 97.69 123 ALA A C 1
ATOM 1000 O O . ALA A 1 123 ? 7.074 -0.796 -12.386 1.00 97.69 123 ALA A O 1
ATOM 1001 N N . HIS A 1 124 ? 7.467 -1.877 -10.441 1.00 96.88 124 HIS A N 1
ATOM 1002 C CA . HIS A 1 124 ? 7.165 -0.728 -9.592 1.00 96.88 124 HIS A CA 1
ATOM 1003 C C . HIS A 1 124 ? 8.240 0.346 -9.810 1.00 96.88 124 HIS A C 1
ATOM 1005 O O . HIS A 1 124 ? 9.417 0.020 -10.020 1.00 96.88 124 HIS A O 1
ATOM 1011 N N . GLU A 1 125 ? 7.837 1.616 -9.807 1.00 96.12 125 GLU A N 1
ATOM 1012 C CA . GLU A 1 125 ? 8.741 2.730 -10.115 1.00 96.12 125 GLU A CA 1
ATOM 1013 C C . GLU A 1 125 ? 9.910 2.816 -9.126 1.00 96.12 125 GLU A C 1
ATOM 1015 O O . GLU A 1 125 ? 11.059 2.972 -9.545 1.00 96.12 125 GLU A O 1
ATOM 1020 N N . ASP A 1 126 ? 9.632 2.663 -7.835 1.00 96.94 126 ASP A N 1
ATOM 1021 C CA . ASP A 1 126 ? 10.621 2.668 -6.759 1.00 96.94 126 ASP A CA 1
ATOM 1022 C C . ASP A 1 126 ? 11.638 1.531 -6.918 1.00 96.94 126 ASP A C 1
ATOM 1024 O O . ASP A 1 126 ? 12.839 1.784 -7.020 1.00 96.94 126 ASP A O 1
ATOM 1028 N N . HIS A 1 127 ? 11.165 0.293 -7.078 1.00 98.00 127 HIS A N 1
ATOM 1029 C CA . HIS A 1 127 ? 12.020 -0.876 -7.243 1.00 98.00 127 HIS A CA 1
ATOM 1030 C C . HIS A 1 127 ? 12.929 -0.747 -8.469 1.00 98.00 127 HIS A C 1
ATOM 1032 O O . HIS A 1 127 ? 14.107 -1.097 -8.402 1.00 98.00 127 HIS A O 1
ATOM 1038 N N . PHE A 1 128 ? 12.412 -0.249 -9.599 1.00 97.69 128 PHE A N 1
ATOM 1039 C CA . PHE A 1 128 ? 13.234 -0.116 -10.802 1.00 97.69 128 PHE A CA 1
ATOM 1040 C C . PHE A 1 128 ? 14.281 0.994 -10.657 1.00 97.69 128 PHE A C 1
ATOM 1042 O O . PHE A 1 128 ? 15.432 0.813 -11.055 1.00 97.69 128 PHE A O 1
ATOM 1049 N N . ARG A 1 129 ? 13.915 2.133 -10.056 1.00 96.38 129 ARG A N 1
ATOM 1050 C CA . ARG A 1 129 ? 14.862 3.225 -9.790 1.00 96.38 129 ARG A CA 1
ATOM 1051 C C . ARG A 1 129 ? 15.965 2.789 -8.834 1.00 96.38 129 ARG A C 1
ATOM 1053 O O . ARG A 1 129 ? 17.130 3.085 -9.096 1.00 96.38 129 ARG A O 1
ATOM 1060 N N . ASP A 1 130 ? 15.615 2.082 -7.768 1.00 97.12 130 ASP A N 1
ATOM 1061 C CA . ASP A 1 130 ? 16.586 1.595 -6.792 1.00 97.12 130 ASP A CA 1
ATOM 1062 C C . ASP A 1 130 ? 17.514 0.550 -7.403 1.00 97.12 130 ASP A C 1
ATOM 1064 O O . ASP A 1 130 ? 18.725 0.641 -7.217 1.00 97.12 130 ASP A O 1
ATOM 1068 N N . TRP A 1 131 ? 16.990 -0.347 -8.244 1.00 97.50 131 TRP A N 1
ATOM 1069 C CA . TRP A 1 131 ? 17.825 -1.262 -9.021 1.00 97.50 131 TRP A CA 1
ATOM 1070 C C . TRP A 1 131 ? 18.857 -0.520 -9.881 1.00 97.50 131 TRP A C 1
ATOM 1072 O O . TRP A 1 131 ? 20.046 -0.817 -9.804 1.00 97.50 131 TRP A O 1
ATOM 1082 N N . LEU A 1 132 ? 18.434 0.479 -10.667 1.00 97.25 132 LEU A N 1
ATOM 1083 C CA . LEU A 1 132 ? 19.359 1.242 -11.517 1.00 97.25 132 LEU A CA 1
ATOM 1084 C C . LEU A 1 132 ? 20.408 2.015 -10.706 1.00 97.25 132 LEU A C 1
ATOM 1086 O O . LEU A 1 132 ? 21.521 2.204 -11.185 1.00 97.25 132 LEU A O 1
ATOM 1090 N N . ARG A 1 133 ? 20.072 2.464 -9.490 1.00 95.88 133 ARG A N 1
ATOM 1091 C CA . ARG A 1 133 ? 21.031 3.096 -8.568 1.00 95.88 133 ARG A CA 1
ATOM 1092 C C . ARG A 1 133 ? 22.034 2.093 -8.003 1.00 95.88 133 ARG A C 1
ATOM 1094 O O . ARG A 1 133 ? 23.198 2.445 -7.848 1.00 95.88 133 ARG A O 1
ATOM 1101 N N . MET A 1 134 ? 21.594 0.875 -7.691 1.00 95.69 134 MET A N 1
ATOM 1102 C CA . MET A 1 134 ? 22.460 -0.191 -7.174 1.00 95.69 134 MET A CA 1
ATOM 1103 C C . MET A 1 134 ? 23.413 -0.729 -8.248 1.00 95.69 134 MET A C 1
ATOM 1105 O O . MET A 1 134 ? 24.584 -0.947 -7.960 1.00 95.69 134 MET A O 1
ATOM 1109 N N . ASP A 1 135 ? 22.935 -0.883 -9.484 1.00 95.38 135 ASP A N 1
ATOM 1110 C CA . ASP A 1 135 ? 23.719 -1.359 -10.636 1.00 95.38 135 ASP A CA 1
ATOM 1111 C C . ASP A 1 135 ? 24.487 -0.229 -11.358 1.00 95.38 135 ASP A C 1
ATOM 1113 O O . ASP A 1 135 ? 24.987 -0.395 -12.468 1.00 95.38 135 ASP A O 1
ATOM 1117 N N . MET A 1 136 ? 24.554 0.961 -10.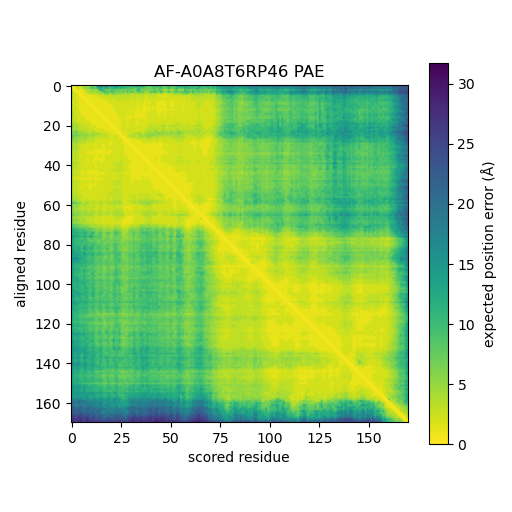756 1.00 94.69 136 MET A N 1
ATOM 1118 C CA . MET A 1 136 ? 25.073 2.168 -11.395 1.00 94.69 136 MET A CA 1
ATOM 1119 C C . MET A 1 136 ? 26.574 2.063 -11.702 1.00 94.69 136 MET A C 1
ATOM 1121 O O . MET A 1 136 ? 27.419 2.038 -10.804 1.00 94.69 136 MET A O 1
ATOM 1125 N N . ASN A 1 137 ? 26.930 2.122 -12.983 1.00 94.94 137 ASN A N 1
ATOM 1126 C CA . ASN A 1 137 ? 28.308 2.282 -13.421 1.00 94.94 137 ASN A CA 1
ATOM 1127 C C . ASN A 1 137 ? 28.751 3.748 -13.234 1.00 94.94 137 ASN A C 1
ATOM 1129 O O . ASN A 1 137 ? 28.152 4.668 -13.791 1.00 94.94 137 ASN A O 1
ATOM 1133 N N . LYS A 1 138 ? 29.829 3.967 -12.469 1.00 93.81 138 LYS A N 1
ATOM 1134 C CA . LYS A 1 138 ? 30.321 5.310 -12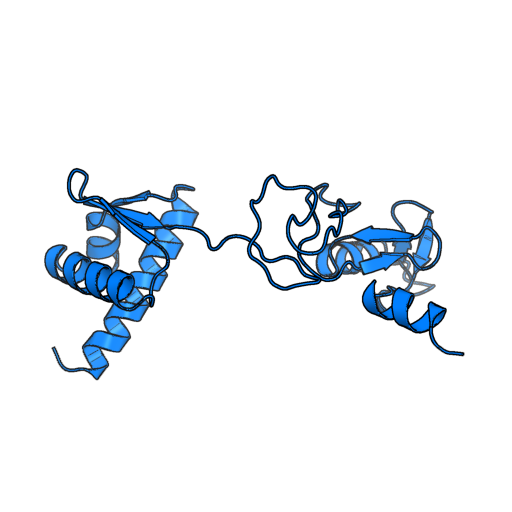.099 1.00 93.81 138 LYS A CA 1
ATOM 1135 C C . LYS A 1 138 ? 30.889 6.124 -13.265 1.00 93.81 138 LYS A C 1
ATOM 1137 O O . LYS A 1 138 ? 30.868 7.345 -13.192 1.00 93.81 138 LYS A O 1
ATOM 1142 N N . GLU A 1 139 ? 31.394 5.473 -14.308 1.00 92.75 139 GLU A N 1
ATOM 1143 C CA . GLU A 1 139 ? 31.975 6.152 -15.474 1.00 92.75 139 GLU A CA 1
ATOM 1144 C C . GLU A 1 139 ? 30.884 6.667 -16.413 1.00 92.75 139 GLU A C 1
ATOM 1146 O O . GLU A 1 139 ? 30.970 7.772 -16.940 1.00 92.75 139 GLU A O 1
ATOM 1151 N N . THR A 1 140 ? 29.833 5.868 -16.605 1.00 92.50 140 THR A N 1
ATOM 1152 C CA . THR A 1 140 ? 28.733 6.195 -17.526 1.00 92.50 140 THR A CA 1
ATOM 1153 C C . THR A 1 140 ? 27.558 6.888 -16.845 1.00 92.50 140 THR A C 1
ATOM 1155 O O . THR A 1 140 ? 26.715 7.469 -17.529 1.00 92.50 140 THR A O 1
ATOM 1158 N N . GLY A 1 141 ? 27.469 6.801 -15.515 1.00 92.94 141 GLY A N 1
ATOM 1159 C CA . GLY A 1 141 ? 26.318 7.260 -14.747 1.00 92.94 141 GLY A CA 1
ATOM 1160 C C . GLY A 1 141 ? 25.037 6.495 -15.081 1.00 92.94 141 GLY A C 1
ATOM 1161 O O . GLY A 1 141 ? 23.955 7.059 -14.958 1.00 92.94 141 GLY A O 1
ATOM 1162 N N . LYS A 1 142 ? 25.126 5.241 -15.544 1.00 94.38 142 LYS A N 1
ATOM 1163 C CA . LYS A 1 142 ? 23.962 4.414 -15.906 1.00 94.38 142 LYS A CA 1
ATOM 1164 C C . LYS A 1 142 ? 23.990 3.072 -15.186 1.00 94.38 142 LYS A C 1
ATOM 1166 O O . LYS A 1 142 ? 25.050 2.464 -15.072 1.00 94.38 142 LYS A O 1
ATOM 1171 N N . GLY A 1 143 ? 22.823 2.608 -14.746 1.00 96.50 143 GLY A N 1
ATOM 1172 C CA . GLY A 1 143 ? 22.612 1.211 -14.359 1.00 96.50 143 GLY A CA 1
ATOM 1173 C C . GLY A 1 143 ? 22.135 0.389 -15.552 1.00 96.50 143 GLY A C 1
ATOM 1174 O O . GLY A 1 143 ? 21.940 0.935 -16.636 1.00 96.50 143 GLY A O 1
ATOM 1175 N N . SER A 1 144 ? 21.893 -0.905 -15.375 1.00 97.62 144 SER A N 1
ATOM 1176 C CA . SER A 1 144 ? 21.435 -1.787 -16.455 1.00 97.62 144 SER A CA 1
ATOM 1177 C C . SER A 1 144 ? 20.040 -2.336 -16.180 1.00 97.62 144 SER A C 1
ATOM 1179 O O . SER A 1 144 ? 19.672 -2.670 -15.051 1.00 97.62 144 SER A O 1
ATOM 1181 N N . CYS A 1 145 ? 19.232 -2.471 -17.233 1.00 97.81 145 CYS A N 1
ATOM 1182 C CA . CYS A 1 145 ? 17.952 -3.165 -17.125 1.00 97.81 145 CYS A CA 1
ATOM 1183 C C . CYS A 1 145 ? 18.172 -4.628 -16.684 1.00 97.81 145 CYS A C 1
ATOM 1185 O O . CYS A 1 145 ? 18.886 -5.349 -17.382 1.00 97.81 145 CYS A O 1
ATOM 1187 N N . PRO A 1 146 ? 17.489 -5.120 -15.632 1.00 97.06 146 PRO A N 1
ATOM 1188 C CA . PRO A 1 146 ? 17.695 -6.477 -15.112 1.00 97.06 146 PRO A CA 1
ATOM 1189 C C . PRO A 1 146 ? 17.270 -7.584 -16.086 1.00 97.06 146 PRO A C 1
ATOM 1191 O O . PRO A 1 146 ? 17.636 -8.739 -15.906 1.00 97.06 146 PRO A O 1
ATOM 1194 N N . VAL A 1 147 ? 16.465 -7.250 -17.101 1.00 97.81 147 VAL A N 1
ATOM 1195 C CA . VAL A 1 147 ? 15.941 -8.224 -18.070 1.00 97.81 147 VAL A CA 1
ATOM 1196 C C . VAL A 1 147 ? 16.757 -8.251 -19.359 1.00 97.81 147 VAL A C 1
ATOM 1198 O O . VAL A 1 147 ? 17.028 -9.324 -19.882 1.00 97.81 147 VAL A O 1
ATOM 1201 N N . CYS A 1 148 ? 17.132 -7.087 -19.899 1.00 97.62 148 CYS A N 1
ATOM 1202 C CA . CYS A 1 148 ? 17.786 -7.004 -21.212 1.00 97.62 148 CYS A CA 1
ATOM 1203 C C . CYS A 1 148 ? 19.204 -6.425 -21.187 1.00 97.62 148 CYS A C 1
ATOM 1205 O O . CYS A 1 148 ? 19.815 -6.304 -22.244 1.00 97.62 148 CYS A O 1
ATOM 1207 N N . GLY A 1 149 ? 19.709 -6.019 -20.020 1.00 97.06 149 GLY A N 1
ATOM 1208 C CA . GLY A 1 149 ? 21.065 -5.493 -19.851 1.00 97.06 149 GLY A CA 1
ATOM 1209 C C . GLY A 1 149 ? 21.322 -4.124 -20.486 1.00 97.06 149 GLY A C 1
ATOM 1210 O O . GLY A 1 149 ? 22.444 -3.638 -20.422 1.00 97.06 149 GLY A O 1
ATOM 1211 N N . VAL A 1 150 ? 20.321 -3.479 -21.103 1.00 97.12 150 VAL A N 1
ATOM 1212 C CA . VAL A 1 150 ? 20.531 -2.161 -21.718 1.00 97.12 150 VAL A CA 1
ATOM 1213 C C . VAL A 1 150 ? 20.889 -1.125 -20.639 1.00 97.12 150 VAL A C 1
ATOM 1215 O O . VAL A 1 150 ? 20.188 -1.078 -19.620 1.00 97.12 150 VAL A O 1
ATOM 1218 N N . PRO A 1 151 ? 21.925 -0.290 -20.846 1.00 96.94 151 PRO A N 1
ATOM 1219 C CA . PRO A 1 151 ? 22.252 0.793 -19.927 1.00 96.94 151 PRO A CA 1
ATOM 1220 C C . PRO A 1 151 ? 21.147 1.853 -19.904 1.00 96.94 151 PRO A C 1
ATOM 1222 O O . PRO A 1 151 ? 20.730 2.340 -20.957 1.00 96.94 151 PRO A O 1
ATOM 1225 N N . LEU A 1 152 ? 20.694 2.226 -18.711 1.00 96.88 152 LEU A N 1
ATOM 1226 C CA . LEU A 1 152 ? 19.627 3.188 -18.454 1.00 96.88 152 LEU A CA 1
ATOM 1227 C C . LEU A 1 152 ? 20.011 4.115 -17.301 1.00 96.88 152 LEU A C 1
ATOM 1229 O O . LEU A 1 152 ? 20.452 3.677 -16.236 1.00 96.88 152 LEU A O 1
ATOM 1233 N N . HIS A 1 153 ? 19.766 5.405 -17.491 1.00 95.12 153 HIS A N 1
ATOM 1234 C CA . HIS A 1 153 ? 19.666 6.352 -16.393 1.00 95.12 153 HIS A CA 1
ATOM 1235 C C . HIS A 1 153 ? 18.257 6.260 -15.768 1.00 95.12 153 HIS A C 1
ATOM 1237 O O . HIS A 1 153 ? 17.289 5.986 -16.479 1.00 95.12 153 HIS A O 1
ATOM 1243 N N . PRO A 1 154 ? 18.067 6.531 -14.462 1.00 91.94 154 PRO A N 1
ATOM 1244 C CA . PRO A 1 154 ? 16.734 6.557 -13.849 1.00 91.94 154 PRO A CA 1
ATOM 1245 C C . PRO A 1 154 ? 15.725 7.517 -14.503 1.00 91.94 154 PRO A C 1
ATOM 1247 O O . PRO A 1 154 ? 14.521 7.362 -14.302 1.00 91.94 154 PRO A O 1
ATOM 1250 N N . SER A 1 155 ? 16.182 8.519 -15.258 1.00 92.12 155 SER A N 1
ATOM 1251 C CA . SER A 1 155 ? 15.313 9.398 -16.061 1.00 92.12 155 SER A CA 1
ATOM 1252 C C . SER A 1 155 ? 14.817 8.757 -17.357 1.00 92.12 155 SER A C 1
ATOM 1254 O O . SER A 1 155 ? 13.858 9.253 -17.931 1.00 92.12 155 SER A O 1
ATOM 1256 N N . ASP A 1 156 ? 15.451 7.676 -17.815 1.00 91.69 156 ASP A N 1
ATOM 1257 C CA . ASP A 1 156 ? 15.125 6.995 -19.076 1.00 91.69 156 ASP A CA 1
ATOM 1258 C C . ASP A 1 156 ? 13.950 6.012 -18.916 1.00 91.69 156 ASP A C 1
ATOM 1260 O O . ASP A 1 156 ? 13.478 5.418 -19.888 1.00 91.69 156 ASP A O 1
ATOM 1264 N N . ILE A 1 157 ? 13.490 5.799 -17.679 1.00 91.94 157 ILE A N 1
ATOM 1265 C CA . ILE A 1 157 ? 12.324 4.973 -17.370 1.00 91.94 157 ILE A CA 1
ATOM 1266 C C . ILE A 1 157 ? 11.072 5.665 -17.916 1.00 91.94 157 ILE A C 1
ATOM 1268 O O . ILE A 1 157 ? 10.784 6.807 -17.564 1.00 91.94 157 ILE A O 1
ATOM 1272 N N . MET A 1 158 ? 10.290 4.945 -18.719 1.00 93.00 158 MET A N 1
ATOM 1273 C CA . MET A 1 158 ? 9.004 5.433 -19.220 1.00 93.00 158 MET A CA 1
ATOM 1274 C C . MET A 1 158 ? 7.879 5.060 -18.258 1.00 93.00 158 MET A C 1
ATOM 1276 O O . MET A 1 158 ? 7.918 3.982 -17.660 1.00 93.00 158 MET A O 1
ATOM 1280 N N . LYS A 1 159 ? 6.839 5.890 -18.163 1.00 90.31 159 LYS A N 1
ATOM 1281 C CA . LYS A 1 159 ? 5.567 5.477 -17.558 1.00 90.31 159 LYS A CA 1
ATOM 1282 C C . LYS A 1 159 ? 4.660 4.895 -18.635 1.00 90.31 159 LYS A C 1
ATOM 1284 O O . LYS A 1 159 ? 4.720 5.300 -19.795 1.00 90.31 159 LYS A O 1
ATOM 1289 N N . GLU A 1 160 ? 3.833 3.919 -18.278 1.00 82.88 160 GLU A N 1
ATOM 1290 C CA . GLU A 1 160 ? 2.928 3.284 -19.247 1.00 82.88 160 GLU A CA 1
ATOM 1291 C C . GLU A 1 160 ? 1.943 4.278 -19.883 1.00 82.88 160 GLU A C 1
ATOM 1293 O O . GLU A 1 160 ? 1.686 4.191 -21.082 1.00 82.88 160 GLU A O 1
ATOM 1298 N N . ASP A 1 161 ? 1.514 5.304 -19.149 1.00 79.69 161 ASP A N 1
ATOM 1299 C CA . ASP A 1 161 ? 0.678 6.381 -19.695 1.00 79.69 161 ASP A CA 1
ATOM 1300 C C . ASP A 1 161 ? 1.381 7.177 -20.814 1.00 79.69 161 ASP A C 1
ATOM 1302 O O . ASP A 1 161 ? 0.737 7.637 -21.762 1.00 79.69 161 ASP A O 1
ATOM 1306 N N . ASP A 1 162 ? 2.711 7.308 -20.750 1.00 75.75 162 ASP A N 1
ATOM 1307 C CA . ASP A 1 162 ? 3.505 8.004 -21.770 1.00 75.75 162 ASP A CA 1
ATOM 1308 C C . ASP A 1 162 ? 3.650 7.161 -23.043 1.00 75.75 162 ASP A C 1
ATOM 1310 O O . ASP A 1 162 ? 3.706 7.702 -24.151 1.00 75.75 162 ASP A O 1
ATOM 1314 N N . LEU A 1 163 ? 3.646 5.827 -22.911 1.00 63.41 163 LEU A N 1
ATOM 1315 C CA . LEU A 1 163 ? 3.627 4.926 -24.063 1.00 63.41 163 LEU A CA 1
ATOM 1316 C C . LEU A 1 163 ? 2.346 5.128 -24.870 1.00 63.41 163 LEU A C 1
ATOM 1318 O O . LEU A 1 163 ? 2.430 5.293 -26.084 1.00 63.41 163 LEU A O 1
ATOM 1322 N N . TYR A 1 164 ? 1.181 5.192 -24.220 1.00 61.50 164 TYR A N 1
ATOM 1323 C CA . TYR A 1 164 ? -0.082 5.408 -24.930 1.00 61.50 164 TYR A CA 1
ATOM 1324 C C . TYR A 1 164 ? -0.107 6.757 -25.658 1.00 61.50 164 TYR A C 1
ATOM 1326 O O . TYR A 1 164 ? -0.478 6.806 -26.828 1.00 61.50 164 TYR A O 1
ATOM 1334 N N . LYS A 1 165 ? 0.386 7.838 -25.043 1.00 60.75 165 LYS A N 1
ATOM 1335 C CA . LYS A 1 165 ? 0.465 9.151 -25.713 1.00 60.75 165 LYS A CA 1
ATOM 1336 C C . LYS A 1 165 ? 1.353 9.136 -26.960 1.00 60.75 165 LYS A C 1
ATOM 1338 O O . LYS A 1 165 ? 1.009 9.783 -27.947 1.00 60.75 165 LYS A O 1
ATOM 1343 N N . SER A 1 166 ? 2.445 8.368 -26.955 1.00 57.25 166 SER A N 1
ATOM 1344 C CA . SER A 1 166 ? 3.328 8.259 -28.126 1.00 57.25 166 SER A CA 1
ATOM 1345 C C . SER A 1 166 ? 2.696 7.548 -29.329 1.00 57.25 166 SER A C 1
ATOM 1347 O O . SER A 1 166 ? 3.121 7.789 -30.453 1.00 57.25 166 SER A O 1
ATOM 1349 N N . TYR A 1 167 ? 1.668 6.716 -29.120 1.00 52.69 167 TYR A N 1
ATOM 1350 C CA . TYR A 1 167 ? 0.972 6.002 -30.200 1.00 52.69 167 TYR A CA 1
ATOM 1351 C C . TYR A 1 167 ? -0.188 6.789 -30.821 1.00 52.69 167 TYR A C 1
ATOM 1353 O O . TYR A 1 167 ? -0.604 6.474 -31.933 1.00 52.69 167 TYR A O 1
ATOM 1361 N N . PHE A 1 168 ? -0.713 7.794 -30.117 1.00 51.56 168 PHE A N 1
ATOM 1362 C CA . PHE A 1 168 ? -1.900 8.552 -30.535 1.00 51.56 168 PHE A CA 1
ATOM 1363 C C . PHE A 1 168 ? -1.625 10.034 -30.822 1.00 51.56 168 PHE A C 1
ATOM 1365 O O . PHE A 1 168 ? -2.558 10.784 -31.095 1.00 51.56 168 PHE A O 1
ATOM 1372 N N . SER A 1 169 ? -0.361 10.461 -30.789 1.00 51.06 169 SER A N 1
ATOM 1373 C CA . SER A 1 169 ? 0.047 11.790 -31.254 1.00 51.06 169 SER A CA 1
ATOM 1374 C C . SER A 1 169 ? 0.305 11.737 -32.765 1.00 51.06 169 SER A C 1
ATOM 1376 O O . SER A 1 169 ? 1.436 11.494 -33.185 1.00 51.06 169 SER A O 1
ATOM 1378 N N . PHE A 1 170 ? -0.759 11.889 -33.559 1.00 43.12 170 PHE A N 1
ATOM 1379 C CA . PHE A 1 170 ? -0.687 12.196 -34.994 1.00 43.12 170 PHE A CA 1
ATOM 1380 C C . PHE A 1 170 ? -0.771 13.705 -35.217 1.00 43.12 170 PHE A C 1
ATOM 1382 O O . PHE A 1 170 ? -1.576 14.352 -34.508 1.00 43.12 170 PHE A O 1
#

Foldseek 3Di:
DDPVVLVVVLVLLQVLLVVQCVVVVAQKDALVSSCVVVVHDSVSSVVSVVVCVVVVVFQFDADPVRNITGHDDFAQAAQVPRHGDHQPDQADPPPRDGWAAAPPPRGTDSHFWWADPPPRHTHRLVVQQVQQVVQQDPVVRFGADPPPRDTDHSVNTDTPVVVVVVVPPD

Radius of gyration: 22.33 Å; Cα contacts (8 Å, |Δi|>4): 233; chains: 1; bounding box: 52×31×65 Å